Protein 8CHW (pdb70)

Secondary structure (P-SEA, 3-state):
cbbbbcccccccccccbbbbbbbbcccccbbbbbbbbcccccccccccccaaaaaaaaaaaaaaaac/cbbbbcccccccccccbbbbbbbbbccccbbbbbbbbcccccccccccccaaaaaaaaaaaaaaaacc

Solvent-accessible surface area: 8856 Å² total; per-residue (Å²): 100,154,179,90,178,57,21,147,28,68,38,32,93,26,129,93,36,102,0,50,0,58,21,16,72,82,179,175,32,40,30,0,94,2,0,5,34,78,112,139,101,154,39,18,2,27,0,29,66,148,9,0,37,116,1,0,108,23,2,42,151,10,17,142,71,61,217,110,142,180,104,167,65,21,148,30,67,38,32,90,22,135,103,34,101,0,52,1,58,21,16,75,82,207,200,33,38,41,0,93,1,1,4,40,86,110,138,84,156,27,24,1,28,0,32,81,144,9,0,35,116,1,0,85,16,2,39,136,12,15,122,117,58,160,92

GO terms:
  GO:0003697 single-stranded DNA binding (F, TAS)
  GO:0006270 DNA replication initiation (P, TAS)
  GO:0005515 protein binding (F, IPI)
  GO:0005634 nucleus (C, IDA)
  GO:0003691 double-stranded telomeric DNA binding (F, IDA)
  GO:0000122 negative regulation of transcription by RNA polymerase II (P, IDA)
  GO:0000781 chromosome, telomeric region (C, IC)
  GO:0003723 RNA binding (F, HDA)

InterPro domains:
  IPR006628 Purine-rich element binding protein family [PF04845] (58-278)
  IPR006628 Purine-rich element binding protein family [PTHR12611] (1-303)
  IPR006628 Purine-rich element binding protein family [SM00712] (60-122)
  IPR006628 Purine-rich element binding protein family [SM00712] (142-210)
  IPR006628 Purine-rich element binding protein family [SM00712] (218-279)

Nearest PDB structures (foldseek):
  8chw-assembly1_A  TM=1.015E+00  e=8.362E-13  Homo sapiens
  5fgo-assembly3_F  TM=9.560E-01  e=3.448E-08  Drosophila melanogaster
  8chu-assembly1_A  TM=9.137E-01  e=8.984E-04  Homo sapiens
  3k44-assembly4_D  TM=8.342E-01  e=1.024E-03  Drosophila melanogaster
  3k44-assembly1_A  TM=8.405E-01  e=1.024E-03  Drosophila melanogaster

B-factor: mean 34.62, std 12.26, range [19.31, 89.08]

Sequence (135 aa):
GPMAELPEGTSLTVDDNKRFFFDVGSNKYGVFMRVSEVKPTYRNSITVPYKVWAKFGHTFCKYSEEMKGPMAELPEGTSLTVDNKRFFFDVGSNKYGVFMMRVSEVKPTYRNSITVPYKVWAKFGHTFCKYSEEMKK

Radius of gyration: 15.34 Å; Cα contacts (8 Å, |Δi|>4): 231; chains: 2; bounding box: 30×54×35 Å

Structure (mmCIF, N/CA/C/O backbone):
data_8CHW
#
_entry.id   8CHW
#
_cell.length_a   56.760
_cell.length_b   75.640
_cell.length_c   31.390
_cell.angle_alpha   90.000
_cell.angle_beta   90.000
_cell.angle_gamma   90.000
#
_symmetry.space_group_name_H-M   'P 21 21 2'
#
loop_
_entity.id
_entity.type
_entity.pdbx_description
1 polymer 'Transcriptional activator protein Pur-alpha'
2 non-polymer 1,2-ETHANEDIOL
3 non-polymer 'CHLORIDE ION'
4 water water
#
loop_
_atom_site.group_PDB
_atom_site.id
_atom_site.type_symbol
_atom_sit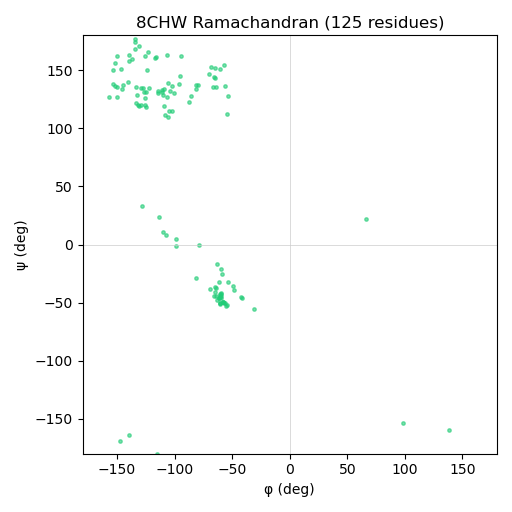e.label_atom_id
_atom_site.label_alt_id
_atom_site.label_comp_id
_atom_site.label_asym_id
_atom_site.label_entity_id
_atom_site.label_seq_id
_atom_site.pdbx_PDB_ins_code
_atom_site.Cartn_x
_atom_site.Cartn_y
_atom_site.Cartn_z
_atom_site.occupancy
_atom_site.B_iso_or_equiv
_atom_site.auth_seq_id
_atom_site.auth_comp_id
_atom_site.auth_as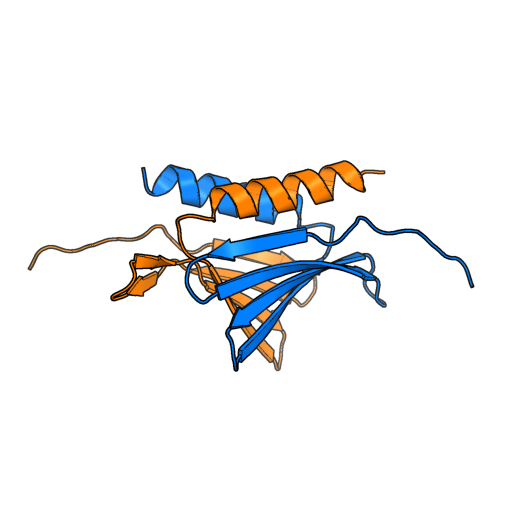ym_id
_atom_site.auth_atom_id
_atom_site.pdbx_PDB_model_num
ATOM 1 N N . GLY A 1 1 ? 16.657 28.108 17.003 1.00 28.94 213 GLY A N 1
ATOM 2 C CA . GLY A 1 1 ? 15.934 28.307 15.749 1.00 28.21 213 GLY A CA 1
ATOM 3 C C . GLY A 1 1 ? 14.631 27.514 15.748 1.00 26.24 213 GLY A C 1
ATOM 4 O O . GLY A 1 1 ? 14.361 26.798 16.700 1.00 27.56 213 GLY A O 1
ATOM 5 N N . PRO A 1 2 ? 13.775 27.663 14.711 1.00 25.44 214 PRO A N 1
ATOM 6 C CA . PRO A 1 2 ? 12.496 26.961 14.655 1.00 25.72 214 PRO A CA 1
ATOM 7 C C . PRO A 1 2 ? 12.726 25.445 14.763 1.00 27.83 214 PRO A C 1
ATOM 8 O O . PRO A 1 2 ? 13.650 24.911 14.121 1.00 24.83 214 PRO A O 1
ATOM 12 N N . MET A 1 3 ? 11.903 24.787 15.566 1.00 26.32 215 MET A N 1
ATOM 13 C CA . MET A 1 3 ? 12.060 23.333 15.855 1.00 29.01 215 MET A CA 1
ATOM 14 C C . MET A 1 3 ? 10.777 22.619 15.505 1.00 27.53 215 MET A C 1
ATOM 15 O O . MET A 1 3 ? 9.728 23.217 15.651 1.00 27.68 215 MET A O 1
ATOM 20 N N . ALA A 1 4 ? 10.886 21.354 15.106 1.00 30.62 216 ALA A N 1
ATOM 21 C CA . ALA A 1 4 ? 9.720 20.492 14.829 1.00 28.73 216 ALA A CA 1
ATOM 22 C C . ALA A 1 4 ? 10.040 19.089 15.358 1.00 31.57 216 ALA A C 1
ATOM 23 O O . ALA A 1 4 ? 11.199 18.642 15.208 1.00 30.40 216 ALA A O 1
ATOM 25 N N . GLU A 1 5 ? 9.068 18.417 15.970 1.00 31.76 217 GLU A N 1
ATOM 26 C CA . GLU A 1 5 ? 9.273 17.024 16.441 1.00 31.70 217 GLU A CA 1
ATOM 27 C C . GLU A 1 5 ? 8.976 16.087 15.263 1.00 29.04 217 GLU A C 1
ATOM 28 O O . GLU A 1 5 ? 7.961 16.258 14.584 1.00 30.24 217 GLU A O 1
ATOM 34 N N . LEU A 1 6 ? 9.897 15.186 14.957 1.00 28.37 218 LEU A N 1
ATOM 35 C CA . LEU A 1 6 ? 9.699 14.212 13.855 1.00 25.95 218 LEU A CA 1
ATOM 36 C C . LEU A 1 6 ? 9.144 12.914 14.435 1.00 25.79 218 LEU A C 1
ATOM 37 O O . LEU A 1 6 ? 9.234 12.664 15.638 1.00 25.93 218 LEU A O 1
ATOM 42 N N . PRO A 1 7 ? 8.553 12.032 13.601 1.00 24.38 219 PRO A N 1
ATOM 43 C CA . PRO A 1 7 ? 8.101 10.729 14.078 1.00 24.34 219 PRO A CA 1
ATOM 44 C C . PRO A 1 7 ? 9.223 9.899 14.719 1.00 23.89 219 PRO A C 1
ATOM 45 O O . PRO A 1 7 ? 10.434 10.093 14.440 1.00 23.27 219 PRO A O 1
ATOM 49 N N . GLU A 1 8 ? 8.815 9.002 15.605 1.00 26.37 220 GLU A N 1
ATOM 50 C CA . GLU A 1 8 ? 9.719 8.059 16.300 1.00 25.20 220 GLU A CA 1
ATOM 51 C C . GLU A 1 8 ? 10.278 7.095 15.252 1.00 26.01 220 GLU A C 1
ATOM 52 O O . GLU A 1 8 ? 9.501 6.610 14.425 1.00 24.70 220 GLU A O 1
ATOM 58 N N . GLY A 1 9 ? 11.577 6.849 15.320 1.00 21.86 221 GLY A N 1
ATOM 59 C CA . GLY A 1 9 ? 12.292 5.832 14.541 1.00 25.11 221 GLY A CA 1
ATOM 60 C C . GLY A 1 9 ? 11.844 4.440 14.927 1.00 24.39 221 GLY A C 1
ATOM 61 O O . GLY A 1 9 ? 11.451 4.213 16.080 1.00 23.98 221 GLY A O 1
ATOM 62 N N . THR A 1 10 ? 11.781 3.550 13.948 1.00 25.52 222 THR A N 1
ATOM 63 C CA . THR A 1 10 ? 11.338 2.149 14.128 1.00 24.15 222 THR A CA 1
ATOM 64 C C . THR A 1 10 ? 12.352 1.221 13.468 1.00 24.38 222 THR A C 1
ATOM 65 O O . THR A 1 10 ? 13.289 1.716 12.771 1.00 23.65 222 THR A O 1
ATOM 69 N N . SER A 1 11 ? 12.204 -0.083 13.706 1.00 23.08 223 SER A N 1
ATOM 70 C CA . SER A 1 11 ? 13.102 -1.103 13.115 1.00 22.52 223 SER A CA 1
ATOM 71 C C . SER A 1 11 ? 12.328 -2.328 12.660 1.00 23.87 223 SER A C 1
ATOM 72 O O . SER A 1 11 ? 11.177 -2.560 13.117 1.00 24.21 223 SER A O 1
ATOM 75 N N . LEU A 1 12 ? 12.940 -3.069 11.739 1.00 24.92 224 LEU A N 1
ATOM 76 C CA . LEU A 1 12 ? 12.485 -4.429 11.346 1.00 25.34 224 LEU A CA 1
ATOM 77 C C . LEU A 1 12 ? 13.702 -5.333 11.367 1.00 24.03 224 LEU A C 1
ATOM 78 O O . LEU A 1 12 ? 14.654 -5.056 10.635 1.00 24.77 224 LEU A O 1
ATOM 83 N N . THR A 1 13 ? 13.650 -6.369 12.199 1.00 24.00 225 THR A N 1
ATOM 84 C CA . THR A 1 13 ? 14.777 -7.294 12.450 1.00 25.48 225 THR A CA 1
ATOM 85 C C . THR A 1 13 ? 14.459 -8.640 11.811 1.00 25.10 225 THR A C 1
ATOM 86 O O . THR A 1 13 ? 13.289 -9.125 11.953 1.00 24.32 225 THR A O 1
ATOM 90 N N . VAL A 1 14 ? 15.451 -9.166 11.107 1.00 27.67 226 VAL A N 1
ATOM 91 C CA . VAL A 1 14 ? 15.455 -10.536 10.530 1.00 30.40 226 VAL A CA 1
ATOM 92 C C . VAL A 1 14 ? 16.717 -11.256 10.986 1.00 34.90 226 VAL A C 1
ATOM 93 O O . VAL A 1 14 ? 17.455 -10.725 11.849 1.00 35.31 226 VAL A O 1
ATOM 97 N N A ASP A 1 15 ? 16.952 -12.451 10.441 0.50 36.70 227 ASP A N 1
ATOM 98 N N B ASP A 1 15 ? 16.958 -12.441 10.412 0.50 37.34 227 ASP A N 1
ATOM 99 C CA A ASP A 1 15 ? 18.099 -13.306 10.834 0.50 36.94 227 ASP A CA 1
ATOM 100 C CA B ASP A 1 15 ? 18.109 -13.323 10.737 0.50 38.22 227 ASP A CA 1
ATOM 101 C C A ASP A 1 15 ? 19.390 -12.562 10.490 0.50 35.72 227 ASP A C 1
ATOM 102 C C B ASP A 1 15 ? 19.408 -12.553 10.468 0.50 36.37 227 ASP A C 1
ATOM 103 O O A ASP A 1 15 ? 19.579 -12.222 9.323 0.50 33.32 227 ASP A O 1
ATOM 104 O O B ASP A 1 15 ? 19.632 -12.191 9.314 0.50 34.14 227 ASP A O 1
ATOM 113 N N . ASN A 1 16 ? 20.227 -12.303 11.490 1.00 36.35 228 ASN A N 1
ATOM 114 C CA . ASN A 1 16 ? 21.553 -11.631 11.325 1.00 38.52 228 ASN A CA 1
ATOM 115 C C . ASN A 1 16 ? 21.469 -10.323 10.489 1.00 39.94 228 ASN A C 1
ATOM 116 O O . ASN A 1 16 ? 22.496 -9.945 9.899 1.00 35.23 228 ASN A O 1
ATOM 121 N N . LYS A 1 17 ? 20.333 -9.609 10.486 1.00 35.58 229 LYS A N 1
ATOM 122 C CA . LYS A 1 17 ? 20.215 -8.286 9.818 1.00 32.49 229 LYS A CA 1
ATOM 123 C C . LYS A 1 17 ? 19.130 -7.443 10.473 1.00 26.82 229 LYS A C 1
ATOM 124 O O . LYS A 1 17 ? 18.029 -7.982 10.717 1.00 26.59 229 LYS A O 1
ATOM 130 N N . ARG A 1 18 ? 19.399 -6.144 10.669 1.00 24.75 230 ARG A N 1
ATOM 131 C CA . ARG A 1 18 ? 18.385 -5.225 11.226 1.00 24.60 230 ARG A CA 1
ATOM 132 C C . ARG A 1 18 ? 18.248 -3.980 10.340 1.00 23.09 230 ARG A C 1
ATOM 133 O O . ARG A 1 18 ? 19.276 -3.415 9.984 1.00 24.66 230 ARG A O 1
ATOM 141 N N . PHE A 1 19 ? 17.015 -3.570 10.049 1.00 21.30 231 PHE A N 1
ATOM 142 C CA . PHE A 1 19 ? 16.699 -2.313 9.322 1.00 22.41 231 PHE A CA 1
ATOM 143 C C . PHE A 1 19 ? 16.179 -1.252 10.314 1.00 23.34 231 PHE A C 1
ATOM 144 O O . PHE A 1 19 ? 15.255 -1.551 11.115 1.00 24.81 231 PHE A O 1
ATOM 152 N N . PHE A 1 20 ? 16.715 -0.042 10.229 1.00 22.07 232 PHE A N 1
ATOM 153 C CA . PHE A 1 20 ? 16.266 1.134 11.008 1.00 20.20 232 PHE A CA 1
ATOM 154 C C . PHE A 1 20 ? 15.692 2.183 10.070 1.00 21.45 232 PHE A C 1
ATOM 155 O O . PHE A 1 20 ? 16.286 2.468 9.025 1.00 22.19 232 PHE A O 1
ATOM 163 N N . PHE A 1 21 ? 14.515 2.695 10.429 1.00 20.10 233 PHE A N 1
ATOM 164 C CA . PHE A 1 21 ? 13.831 3.834 9.782 1.00 20.43 233 PHE A CA 1
ATOM 165 C C . PHE A 1 21 ? 13.994 5.044 10.686 1.00 20.99 233 PHE A C 1
ATOM 166 O O . PHE A 1 21 ? 13.526 4.954 11.841 1.00 21.65 233 PHE A O 1
ATOM 174 N N . ASP A 1 22 ? 14.705 6.071 10.228 1.00 20.92 234 ASP A N 1
ATOM 175 C CA . ASP A 1 22 ? 15.018 7.282 11.036 1.00 20.72 234 ASP A CA 1
ATOM 176 C C . ASP A 1 22 ? 14.658 8.484 10.183 1.00 24.84 234 ASP A C 1
ATOM 177 O O . ASP A 1 22 ? 15.213 8.578 9.072 1.00 24.29 234 ASP A O 1
ATOM 182 N N . VAL A 1 23 ? 13.724 9.312 10.657 1.00 24.23 235 VAL A N 1
ATOM 183 C CA . VAL A 1 23 ? 13.309 10.567 9.971 1.00 22.40 235 VAL A CA 1
ATOM 184 C C . VAL A 1 23 ? 14.330 11.645 10.304 1.00 25.75 235 VAL A C 1
ATOM 185 O O . VAL A 1 23 ? 14.752 11.738 11.462 1.00 23.66 235 VAL A O 1
ATOM 189 N N . GLY A 1 24 ? 14.763 12.368 9.270 1.00 24.71 236 GLY A N 1
ATOM 190 C CA . GLY A 1 24 ? 15.686 13.499 9.356 1.00 27.96 236 GLY A CA 1
ATOM 191 C C . GLY A 1 24 ? 15.194 14.656 8.521 1.00 26.08 236 GLY A C 1
ATOM 192 O O . GLY A 1 24 ? 14.158 14.537 7.869 1.00 26.24 236 GLY A O 1
ATOM 193 N N . SER A 1 25 ? 15.924 15.752 8.586 1.00 28.22 237 SER A N 1
ATOM 194 C CA . SER A 1 25 ? 15.649 16.993 7.821 1.00 31.35 237 SER A CA 1
ATOM 195 C C . SER A 1 25 ? 16.987 17.617 7.473 1.00 29.61 237 SER A C 1
ATOM 196 O O . SER A 1 25 ? 17.838 17.674 8.348 1.00 34.12 237 SER A O 1
ATOM 199 N N . ASN A 1 26 ? 17.150 18.036 6.221 1.00 30.14 238 ASN A N 1
ATOM 200 C CA . ASN A 1 26 ? 18.376 18.717 5.761 1.00 30.25 238 ASN A CA 1
ATOM 201 C C . ASN A 1 26 ? 17.948 19.851 4.826 1.00 26.53 238 ASN A C 1
ATOM 202 O O . ASN A 1 26 ? 16.756 20.206 4.822 1.00 26.68 238 ASN A O 1
ATOM 207 N N . LYS A 1 27 ? 18.885 20.371 4.055 1.00 30.68 239 LYS A N 1
ATOM 208 C CA . LYS A 1 27 ? 18.664 21.513 3.123 1.00 32.09 239 LYS A CA 1
ATOM 209 C C . LYS A 1 27 ? 17.587 21.175 2.090 1.00 31.67 239 LYS A C 1
ATOM 210 O O . LYS A 1 27 ? 17.022 22.127 1.544 1.00 29.67 239 LYS A O 1
ATOM 216 N N . TYR A 1 28 ? 17.294 19.889 1.844 1.00 30.85 240 TYR A N 1
ATOM 217 C CA . TYR A 1 28 ? 16.243 19.425 0.893 1.00 32.61 240 TYR A CA 1
ATOM 218 C C . TYR A 1 28 ? 14.934 19.059 1.597 1.00 32.94 240 TYR A C 1
ATOM 219 O O . TYR A 1 28 ? 14.027 18.572 0.906 1.00 32.41 240 TYR A O 1
ATOM 228 N N . GLY A 1 29 ? 14.826 19.271 2.915 1.00 32.18 241 GLY A N 1
ATOM 229 C CA . GLY A 1 29 ? 13.584 18.987 3.655 1.00 30.43 241 GLY A CA 1
ATOM 230 C C . GLY A 1 29 ? 13.642 17.633 4.362 1.00 28.48 241 GLY A C 1
ATOM 231 O O . GLY A 1 29 ? 14.734 17.159 4.692 1.00 26.31 241 GLY A O 1
ATOM 232 N N . VAL A 1 30 ? 12.487 17.053 4.584 1.00 26.62 242 VAL A N 1
ATOM 233 C CA . VAL A 1 30 ? 12.317 15.844 5.439 1.00 26.93 242 VAL A CA 1
ATOM 234 C C . VAL A 1 30 ? 12.738 14.654 4.570 1.00 27.72 242 VAL A C 1
ATOM 235 O O . VAL A 1 30 ? 12.394 14.606 3.376 1.00 23.57 242 VAL A O 1
ATOM 239 N N . PHE A 1 31 ? 13.492 13.733 5.148 1.00 25.42 243 PHE A N 1
ATOM 240 C CA . PHE A 1 31 ? 13.866 12.482 4.466 1.00 23.18 243 PHE A CA 1
ATOM 241 C C . PHE A 1 31 ? 13.774 11.348 5.481 1.00 23.35 243 PHE A C 1
ATOM 242 O O . PHE A 1 31 ? 13.749 11.598 6.707 1.00 23.18 243 PHE A O 1
ATOM 250 N N . MET A 1 32 ? 13.735 10.134 4.945 1.00 23.78 244 MET A N 1
ATOM 251 C CA . MET A 1 32 ? 13.739 8.864 5.705 1.00 22.92 244 MET A CA 1
ATOM 252 C C . MET A 1 32 ? 15.097 8.223 5.458 1.00 23.24 244 MET A C 1
ATOM 253 O O . MET A 1 32 ? 15.487 8.000 4.282 1.00 22.79 244 MET A O 1
ATOM 258 N N . ARG A 1 33 ? 15.853 8.021 6.523 1.00 22.05 245 ARG A N 1
ATOM 259 C CA . ARG A 1 33 ? 17.068 7.199 6.400 1.00 20.50 245 ARG A CA 1
ATOM 260 C C . ARG A 1 33 ? 16.677 5.741 6.614 1.00 19.72 245 ARG A C 1
ATOM 261 O O . ARG A 1 33 ? 16.094 5.414 7.681 1.00 22.47 245 ARG A O 1
ATOM 269 N N . VAL A 1 34 ? 16.961 4.874 5.648 1.00 20.88 246 VAL A N 1
ATOM 270 C CA . VAL A 1 34 ? 16.797 3.408 5.817 1.00 20.21 246 VAL A CA 1
ATOM 271 C C . VAL A 1 34 ? 18.178 2.785 5.971 1.00 20.08 246 VAL A C 1
ATOM 272 O O . VAL A 1 34 ? 18.946 2.787 4.992 1.00 19.31 246 VAL A O 1
ATOM 276 N N . SER A 1 35 ? 18.483 2.316 7.170 1.00 20.30 247 SER A N 1
ATOM 277 C CA . SER A 1 35 ? 19.820 1.753 7.527 1.00 21.53 247 SER A CA 1
ATOM 278 C C . SER A 1 35 ? 19.715 0.227 7.543 1.00 21.97 247 SER A C 1
ATOM 279 O O . SER A 1 35 ? 18.745 -0.323 8.087 1.00 22.40 247 SER A O 1
ATOM 282 N N . GLU A 1 36 ? 20.689 -0.463 6.982 1.00 22.75 248 GLU A N 1
ATOM 283 C CA . GLU A 1 36 ? 20.761 -1.925 7.109 1.00 24.68 248 GLU A CA 1
ATOM 284 C C . GLU A 1 36 ? 21.957 -2.194 8.009 1.00 23.81 248 GLU A C 1
ATOM 285 O O . GLU A 1 36 ? 23.048 -1.600 7.741 1.00 24.10 248 GLU A O 1
ATOM 291 N N . VAL A 1 37 ? 21.767 -2.989 9.067 1.00 26.68 249 VAL A N 1
ATOM 292 C CA . VAL A 1 37 ? 22.851 -3.223 10.068 1.00 30.96 249 VAL A CA 1
ATOM 293 C C . VAL A 1 37 ? 23.092 -4.730 10.253 1.00 32.59 249 VAL A C 1
ATOM 294 O O . VAL A 1 37 ? 22.129 -5.484 10.466 1.00 28.04 249 VAL A O 1
ATOM 298 N N . LYS A 1 38 ? 24.360 -5.131 10.195 1.00 37.01 250 LYS A N 1
ATOM 299 C CA . LYS A 1 38 ? 24.846 -6.487 10.557 1.00 41.66 250 LYS A CA 1
ATOM 300 C C . LYS A 1 38 ? 25.909 -6.305 11.631 1.00 50.10 250 LYS A C 1
ATOM 301 O O . LYS A 1 38 ? 26.365 -5.177 11.861 1.00 50.20 250 LYS A O 1
ATOM 307 N N . PRO A 1 39 ? 26.307 -7.384 12.348 1.00 54.19 251 PRO A N 1
ATOM 308 C CA . PRO A 1 39 ? 27.179 -7.244 13.518 1.00 55.23 251 PRO A CA 1
ATOM 309 C C . PRO A 1 39 ? 28.414 -6.370 13.229 1.00 52.81 251 PRO A C 1
ATOM 310 O O . PRO A 1 39 ? 28.801 -5.608 14.105 1.00 54.65 251 PRO A O 1
ATOM 314 N N . THR A 1 40 ? 28.971 -6.442 12.013 1.00 44.10 252 THR A N 1
ATOM 315 C CA . THR A 1 40 ? 30.143 -5.616 11.609 1.00 48.51 252 THR A CA 1
ATOM 316 C C . THR A 1 40 ? 29.900 -4.864 10.290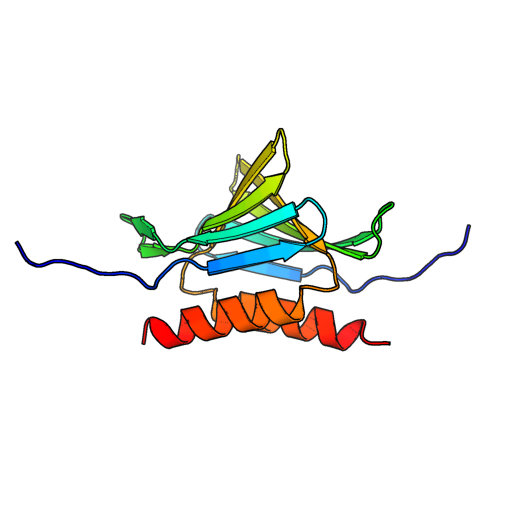 1.00 48.61 252 THR A C 1
ATOM 317 O O . THR A 1 40 ? 30.888 -4.679 9.550 1.00 41.59 252 THR A O 1
ATOM 321 N N . TYR A 1 41 ? 28.660 -4.441 9.992 1.00 42.01 253 TYR A N 1
ATOM 322 C CA . TYR A 1 41 ? 28.308 -3.757 8.720 1.00 34.83 253 TYR A CA 1
ATOM 323 C C . TYR A 1 41 ? 27.145 -2.788 8.968 1.00 31.74 253 TYR A C 1
ATOM 324 O O . TYR A 1 41 ? 26.232 -3.175 9.696 1.00 30.54 253 TYR A O 1
ATOM 333 N N . ARG A 1 42 ? 27.214 -1.565 8.427 1.00 30.82 254 ARG A N 1
ATOM 334 C CA . ARG A 1 42 ? 26.116 -0.569 8.508 1.00 29.74 254 ARG A CA 1
ATOM 335 C C . ARG A 1 42 ? 26.164 0.323 7.263 1.00 31.97 254 ARG A C 1
ATOM 336 O O . ARG A 1 42 ? 27.191 0.961 7.001 1.00 32.52 254 ARG A O 1
ATOM 344 N N . ASN A 1 43 ? 25.043 0.432 6.567 1.00 29.14 255 ASN A N 1
ATOM 345 C CA . ASN A 1 43 ? 24.924 1.319 5.387 1.00 28.67 255 ASN A CA 1
ATOM 346 C C . ASN A 1 43 ? 23.474 1.795 5.296 1.00 25.77 255 ASN A C 1
ATOM 347 O O . ASN A 1 43 ? 22.605 1.187 5.945 1.00 24.29 255 ASN A O 1
ATOM 352 N N . SER A 1 44 ? 23.235 2.861 4.544 1.00 22.69 256 SER A N 1
ATOM 353 C CA . SER A 1 44 ? 21.887 3.478 4.497 1.00 23.37 256 SER A CA 1
ATOM 354 C C . SER A 1 44 ? 21.687 4.154 3.159 1.00 23.09 256 SER A C 1
ATOM 355 O O . SER A 1 44 ? 22.679 4.535 2.502 1.00 23.64 256 SER A O 1
ATOM 358 N N . ILE A 1 45 ? 20.418 4.294 2.804 1.00 23.07 257 ILE A N 1
ATOM 359 C CA . ILE A 1 45 ? 19.955 5.225 1.746 1.00 22.54 257 ILE A CA 1
ATOM 360 C C . ILE A 1 45 ? 19.059 6.267 2.407 1.00 21.04 257 ILE A C 1
ATOM 361 O O . ILE A 1 45 ? 18.634 6.048 3.559 1.00 21.31 257 ILE A O 1
ATOM 366 N N . THR A 1 46 ? 18.854 7.394 1.741 1.00 21.48 258 THR A N 1
ATOM 367 C CA . THR A 1 46 ? 17.998 8.494 2.223 1.00 21.73 258 THR A CA 1
ATOM 368 C C . THR A 1 46 ? 16.956 8.800 1.148 1.00 24.58 258 THR A C 1
ATOM 369 O O . THR A 1 46 ? 17.299 8.861 -0.055 1.00 23.55 258 THR A O 1
ATOM 373 N N . VAL A 1 47 ? 15.714 8.887 1.592 1.00 23.21 259 VAL A N 1
ATOM 374 C CA . VAL A 1 47 ? 14.536 8.975 0.709 1.00 24.90 259 VAL A CA 1
ATOM 375 C C . VAL A 1 47 ? 13.735 10.222 1.075 1.00 26.21 259 VAL A C 1
ATOM 376 O O . VAL A 1 47 ? 13.260 10.355 2.206 1.00 24.67 259 VAL A O 1
ATOM 380 N N . PRO A 1 48 ? 13.578 11.177 0.136 1.00 25.36 260 PRO A N 1
ATOM 381 C CA . PRO A 1 48 ? 12.814 12.388 0.404 1.00 25.55 260 PRO A CA 1
ATOM 382 C C . PRO A 1 48 ? 11.338 12.067 0.645 1.00 24.31 260 PRO A C 1
ATOM 383 O O . PRO A 1 48 ? 10.806 11.194 -0.009 1.00 24.62 260 PRO A O 1
ATOM 387 N N . TYR A 1 49 ? 10.729 12.808 1.566 1.00 24.68 261 TYR A N 1
ATOM 388 C CA . TYR A 1 49 ? 9.306 12.683 1.957 1.00 26.54 261 TYR A CA 1
ATOM 389 C C . TYR A 1 49 ? 8.401 12.482 0.732 1.00 27.78 261 TYR A C 1
ATOM 390 O O . TYR A 1 49 ? 7.500 11.629 0.733 1.00 31.94 261 TYR A O 1
ATOM 399 N N . LYS A 1 50 ? 8.603 13.278 -0.313 1.00 32.25 262 LYS A N 1
ATOM 400 C CA . LYS A 1 50 ? 7.654 13.333 -1.456 1.00 34.67 262 LYS A CA 1
ATOM 401 C C . LYS A 1 50 ? 7.567 11.986 -2.182 1.00 31.93 262 LYS A C 1
ATOM 402 O O . LYS A 1 50 ? 6.530 11.766 -2.839 1.00 29.93 262 LYS A O 1
ATOM 408 N N . VAL A 1 51 ? 8.514 11.057 -2.002 1.00 30.36 263 VAL A N 1
ATOM 409 C CA . VAL A 1 51 ? 8.360 9.695 -2.593 1.00 27.11 263 VAL A CA 1
ATOM 410 C C . VAL A 1 51 ? 8.111 8.609 -1.541 1.00 27.48 263 VAL A C 1
ATOM 411 O O . VAL A 1 51 ? 8.064 7.449 -1.959 1.00 26.62 263 VAL A O 1
ATOM 415 N N . TRP A 1 52 ? 7.829 8.911 -0.271 1.00 24.98 264 TRP A N 1
ATOM 416 C CA . TRP A 1 52 ? 7.564 7.826 0.716 1.00 26.99 264 TRP A CA 1
ATOM 417 C C . TRP A 1 52 ? 6.384 6.952 0.269 1.00 27.02 264 TRP A C 1
ATOM 418 O O . TRP A 1 52 ? 6.499 5.714 0.334 1.00 26.34 264 TRP A O 1
ATOM 429 N N . ALA A 1 53 ? 5.259 7.555 -0.097 1.00 27.69 265 ALA A N 1
ATOM 430 C CA . ALA A 1 53 ? 4.037 6.795 -0.474 1.00 27.57 265 ALA A CA 1
ATOM 431 C C . ALA A 1 53 ? 4.347 5.881 -1.670 1.00 27.34 265 ALA A C 1
ATOM 432 O O . ALA A 1 53 ? 4.006 4.705 -1.601 1.00 31.85 265 ALA A O 1
ATOM 434 N N . LYS A 1 54 ? 5.019 6.389 -2.698 1.00 30.25 266 LYS A N 1
ATOM 435 C CA . LYS A 1 54 ? 5.416 5.597 -3.896 1.00 30.95 266 LYS A CA 1
ATOM 436 C C . LYS A 1 54 ? 6.403 4.481 -3.512 1.00 29.86 266 LYS A C 1
ATOM 437 O O . LYS A 1 54 ? 6.289 3.390 -4.083 1.00 29.32 266 LYS A O 1
ATOM 443 N N . PHE A 1 55 ? 7.339 4.708 -2.580 1.00 28.07 267 PHE A N 1
ATOM 444 C CA . PHE A 1 55 ? 8.195 3.620 -2.034 1.00 26.90 267 PHE A CA 1
ATOM 445 C C . PHE A 1 55 ? 7.323 2.525 -1.414 1.00 27.88 267 PHE A C 1
ATOM 446 O O . PHE A 1 55 ? 7.498 1.313 -1.705 1.00 28.00 267 PHE A O 1
ATOM 454 N N . GLY A 1 56 ? 6.386 2.937 -0.562 1.00 27.35 268 GLY A N 1
ATOM 455 C CA . GLY A 1 56 ? 5.453 2.015 0.108 1.00 31.94 268 GLY A CA 1
ATOM 456 C C . GLY A 1 56 ? 4.728 1.154 -0.914 1.00 30.95 268 GLY A C 1
ATOM 457 O O . GLY A 1 56 ? 4.732 -0.061 -0.794 1.00 33.07 268 GLY A O 1
ATOM 458 N N . HIS A 1 57 ? 4.129 1.793 -1.904 1.00 32.29 269 HIS A N 1
ATOM 459 C CA . HIS A 1 57 ? 3.345 1.135 -2.981 1.00 35.55 269 HIS A CA 1
ATOM 460 C C . HIS A 1 57 ? 4.258 0.162 -3.722 1.00 31.88 269 HIS A C 1
ATOM 461 O O . HIS A 1 57 ? 3.838 -0.961 -3.997 1.00 32.74 269 HIS A O 1
ATOM 468 N N . THR A 1 58 ? 5.492 0.576 -3.989 1.00 30.19 270 THR A N 1
ATOM 469 C CA . THR A 1 58 ? 6.468 -0.238 -4.768 1.00 27.82 270 THR A CA 1
ATOM 470 C C . THR A 1 58 ? 6.701 -1.545 -4.001 1.00 26.16 270 THR A C 1
ATOM 471 O O . THR A 1 58 ? 6.542 -2.600 -4.611 1.00 25.09 270 THR A O 1
ATOM 475 N N . PHE A 1 59 ? 7.007 -1.474 -2.697 1.00 24.64 271 PHE A N 1
ATOM 476 C CA . PHE A 1 59 ? 7.272 -2.660 -1.851 1.00 26.37 271 PHE A CA 1
ATOM 477 C C . PHE A 1 59 ? 6.046 -3.582 -1.801 1.00 27.98 271 PHE A C 1
ATOM 478 O O . PHE A 1 59 ? 6.186 -4.798 -1.979 1.00 27.10 271 PHE A O 1
ATOM 486 N N . CYS A 1 60 ? 4.863 -3.020 -1.607 1.00 29.95 272 CYS A N 1
ATOM 487 C CA . CYS A 1 60 ? 3.616 -3.811 -1.496 1.00 31.61 272 CYS A CA 1
ATOM 488 C C . CYS A 1 60 ? 3.343 -4.536 -2.826 1.00 30.21 272 CYS A C 1
ATOM 489 O O . CYS A 1 60 ? 3.007 -5.725 -2.780 1.00 27.41 272 CYS A O 1
ATOM 492 N N . LYS A 1 61 ? 3.507 -3.849 -3.957 1.00 33.91 273 LYS A N 1
ATOM 493 C CA . LYS A 1 61 ? 3.211 -4.383 -5.314 1.00 35.64 273 LYS A CA 1
ATOM 494 C C . LYS A 1 61 ? 4.182 -5.524 -5.611 1.00 34.06 273 LYS A C 1
ATOM 495 O O . LYS A 1 61 ? 3.732 -6.605 -6.054 1.00 32.46 273 LYS A O 1
ATOM 501 N N . TYR A 1 62 ? 5.465 -5.338 -5.304 1.00 30.06 274 TYR A N 1
ATOM 502 C CA . TYR A 1 62 ? 6.478 -6.397 -5.493 1.00 28.01 274 TYR A CA 1
ATOM 503 C C . TYR A 1 62 ? 6.173 -7.574 -4.564 1.00 27.59 274 TYR A C 1
ATOM 504 O O . TYR A 1 62 ? 6.354 -8.722 -4.975 1.00 27.10 274 TYR A O 1
ATOM 513 N N . SER A 1 63 ? 5.765 -7.320 -3.320 1.00 28.21 275 SER A N 1
ATOM 514 C CA . SER A 1 63 ? 5.468 -8.414 -2.354 1.00 29.91 275 SER A CA 1
ATOM 515 C C . SER A 1 63 ? 4.339 -9.324 -2.897 1.00 32.26 275 SER A C 1
ATOM 516 O O . SER A 1 63 ? 4.437 -10.577 -2.7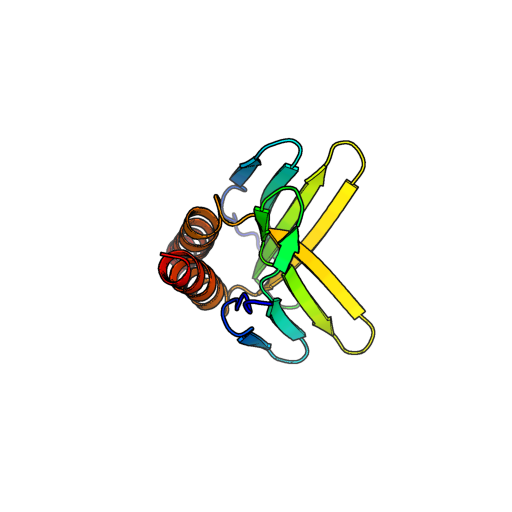84 1.00 32.08 275 SER A O 1
ATOM 519 N N . GLU A 1 64 ? 3.292 -8.722 -3.439 1.00 32.49 276 GLU A N 1
ATOM 520 C CA . GLU A 1 64 ? 2.106 -9.438 -3.986 1.00 38.00 276 GLU A CA 1
ATOM 521 C C . GLU A 1 64 ? 2.489 -10.190 -5.264 1.00 37.84 276 GLU A C 1
ATOM 522 O O . GLU A 1 64 ? 1.993 -11.310 -5.467 1.00 35.67 276 GLU A O 1
ATOM 528 N N . GLU A 1 65 ? 3.346 -9.597 -6.095 1.00 35.11 277 GLU A N 1
ATOM 529 C CA . GLU A 1 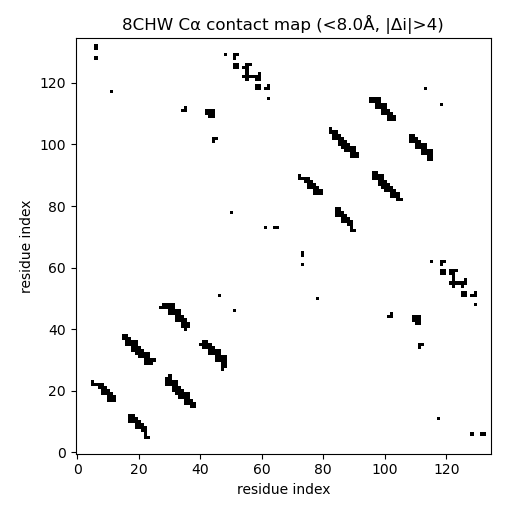65 ? 3.743 -10.179 -7.396 1.00 36.63 277 GLU A CA 1
ATOM 530 C C . GLU A 1 65 ? 4.432 -11.536 -7.184 1.00 37.47 277 GLU A C 1
ATOM 531 O O . GLU A 1 65 ? 4.250 -12.408 -8.059 1.00 39.82 277 GLU A O 1
ATOM 537 N N . MET A 1 66 ? 5.168 -11.741 -6.076 1.00 36.09 278 MET A N 1
ATOM 538 C CA . MET A 1 66 ? 5.905 -13.010 -5.833 1.00 41.37 278 MET A CA 1
ATOM 539 C C . MET A 1 66 ? 4.931 -14.095 -5.331 1.00 43.36 278 MET A C 1
ATOM 540 O O . MET A 1 66 ? 5.412 -15.202 -5.064 1.00 44.14 278 MET A O 1
ATOM 545 N N . LYS A 1 67 ? 3.637 -13.794 -5.177 1.00 47.79 279 LYS A N 1
ATOM 546 C CA . LYS A 1 67 ? 2.569 -14.809 -4.926 1.00 58.18 279 LYS A CA 1
ATOM 547 C C . LYS A 1 67 ? 3.085 -15.880 -3.951 1.00 58.39 279 LYS A C 1
ATOM 548 O O . LYS A 1 67 ? 2.581 -17.014 -3.826 1.00 67.37 279 LYS A O 1
ATOM 554 N N . GLY B 1 1 ? 18.357 -25.916 -19.817 1.00 33.61 213 GLY B N 1
ATOM 555 C CA . GLY B 1 1 ? 17.684 -26.021 -18.531 1.00 32.05 213 GLY B CA 1
ATOM 556 C C . GLY B 1 1 ? 16.490 -25.072 -18.465 1.00 33.32 213 GLY B C 1
ATOM 557 O O . GLY B 1 1 ? 16.328 -24.213 -19.342 1.00 32.74 213 GLY B O 1
ATOM 558 N N . PRO B 1 2 ? 15.619 -25.238 -17.444 1.00 29.24 214 PRO B N 1
ATOM 559 C CA . PRO B 1 2 ? 14.477 -24.359 -17.252 1.00 31.37 214 PRO B CA 1
ATOM 560 C C . PRO B 1 2 ? 14.973 -22.969 -16.842 1.00 30.74 214 PRO B C 1
ATOM 561 O O . PRO B 1 2 ? 16.056 -22.863 -16.282 1.00 32.61 214 PRO B O 1
ATOM 565 N N . MET B 1 3 ? 14.185 -21.946 -17.166 1.00 30.35 215 MET B N 1
ATOM 566 C CA . MET B 1 3 ? 14.505 -20.523 -16.873 1.00 29.47 215 MET B CA 1
ATOM 567 C C . MET B 1 3 ? 13.723 -20.062 -15.631 1.00 29.67 215 MET B C 1
ATOM 568 O O . MET B 1 3 ? 12.535 -20.332 -15.552 1.00 31.74 215 MET B O 1
ATOM 573 N N . ALA B 1 4 ? 14.370 -19.433 -14.648 1.00 30.36 216 ALA B N 1
ATOM 574 C CA . ALA B 1 4 ? 13.666 -18.714 -13.566 1.00 28.67 216 ALA B CA 1
ATOM 575 C C . ALA B 1 4 ? 13.606 -17.249 -13.980 1.00 28.68 216 ALA B C 1
ATOM 576 O O . ALA B 1 4 ? 14.564 -16.796 -14.610 1.00 26.76 216 ALA B O 1
ATOM 578 N N . GLU B 1 5 ? 12.526 -16.572 -13.630 1.00 29.76 217 GLU B N 1
ATOM 579 C CA . GLU B 1 5 ? 12.322 -15.146 -13.944 1.00 29.09 217 GLU B CA 1
ATOM 580 C C . GLU B 1 5 ? 11.826 -14.420 -12.697 1.00 29.10 217 GLU B C 1
ATOM 581 O O . GLU B 1 5 ? 10.929 -14.959 -12.004 1.00 30.21 217 GLU B O 1
ATOM 587 N N . LEU B 1 6 ? 12.404 -13.248 -12.444 1.00 25.11 218 LEU B N 1
ATOM 588 C CA . LEU B 1 6 ? 12.024 -12.357 -11.324 1.00 24.09 218 LEU B CA 1
ATOM 589 C C . LEU B 1 6 ? 11.254 -11.158 -11.880 1.00 24.68 218 LEU B C 1
ATOM 590 O O . LEU B 1 6 ? 11.302 -10.857 -13.072 1.00 24.60 218 LEU B O 1
ATOM 595 N N . PRO B 1 7 ? 10.515 -10.395 -11.040 1.00 27.40 219 PRO B N 1
ATOM 596 C CA . PRO B 1 7 ? 9.822 -9.196 -11.509 1.00 24.90 219 PRO B CA 1
ATOM 597 C C . PRO B 1 7 ? 10.789 -8.144 -12.069 1.00 24.38 219 PRO B C 1
ATOM 598 O O . PRO B 1 7 ? 11.994 -8.112 -11.716 1.00 23.85 219 PRO B O 1
ATOM 602 N N . GLU B 1 8 ? 10.272 -7.372 -13.002 1.00 23.91 220 GLU B N 1
ATOM 603 C CA . GLU B 1 8 ? 11.030 -6.293 -13.679 1.00 24.10 220 GLU B CA 1
ATOM 604 C C . GLU B 1 8 ? 11.419 -5.225 -12.656 1.00 22.88 220 GLU B C 1
ATOM 605 O O . GLU B 1 8 ? 10.557 -4.810 -11.857 1.00 24.90 220 GLU B O 1
ATOM 611 N N . GLY B 1 9 ? 12.657 -4.760 -12.711 1.00 22.12 221 GLY B N 1
ATOM 612 C CA . GLY B 1 9 ? 13.088 -3.609 -11.908 1.00 22.71 221 GLY B CA 1
ATOM 613 C C . GLY B 1 9 ? 12.367 -2.344 -12.319 1.00 23.12 221 GLY B C 1
ATOM 614 O O . GLY B 1 9 ? 11.985 -2.192 -13.492 1.00 22.27 221 GLY B O 1
ATOM 615 N N . THR B 1 10 ? 12.221 -1.424 -11.367 1.00 23.73 222 THR B N 1
ATOM 616 C CA . THR B 1 10 ? 11.571 -0.117 -11.538 1.00 22.62 222 THR B CA 1
ATOM 617 C C . THR B 1 10 ? 12.433 0.955 -10.888 1.00 24.42 222 THR B C 1
ATOM 618 O O . THR B 1 10 ? 13.447 0.608 -10.233 1.00 23.84 222 THR B O 1
ATOM 622 N N . SER B 1 11 ? 12.110 2.214 -11.160 1.00 23.71 223 SER B N 1
ATOM 623 C CA . SER B 1 11 ? 12.837 3.359 -10.572 1.00 26.21 223 SER B CA 1
ATOM 624 C C . SER B 1 11 ? 11.847 4.417 -10.130 1.00 26.71 223 SER B C 1
ATOM 625 O O . SER B 1 11 ? 10.669 4.389 -10.572 1.00 27.12 223 SER B O 1
ATOM 628 N N . LEU B 1 12 ? 12.335 5.268 -9.237 1.00 27.77 224 LEU B N 1
ATOM 629 C CA . LEU B 1 12 ? 11.665 6.513 -8.829 1.00 27.11 224 LEU B CA 1
ATOM 630 C C . LEU B 1 12 ? 12.725 7.606 -8.846 1.00 28.82 224 LEU B C 1
ATOM 631 O O . LEU B 1 12 ? 13.776 7.442 -8.184 1.00 24.92 224 LEU B O 1
ATOM 636 N N . THR B 1 13 ? 12.480 8.644 -9.630 1.00 27.37 225 THR B N 1
ATOM 637 C CA . THR B 1 13 ? 13.468 9.692 -9.922 1.00 28.57 225 THR B CA 1
ATOM 638 C C . THR B 1 13 ? 12.967 11.002 -9.312 1.00 28.76 225 THR B C 1
ATOM 639 O O . THR B 1 13 ? 11.792 11.328 -9.459 1.00 28.39 225 THR B O 1
ATOM 643 N N . VAL B 1 14 ? 13.819 11.688 -8.576 1.00 32.79 226 VAL B N 1
ATOM 644 C CA . VAL B 1 14 ? 13.505 13.063 -8.085 1.00 39.34 226 VAL B CA 1
ATOM 645 C C . VAL B 1 14 ? 14.496 14.016 -8.758 1.00 45.35 226 VAL B C 1
ATOM 646 O O . VAL B 1 14 ? 15.283 13.540 -9.599 1.00 48.45 226 VAL B O 1
ATOM 650 N N . ASP B 1 15 ? 14.428 15.313 -8.483 1.00 45.71 227 ASP B N 1
ATOM 651 C CA . ASP B 1 15 ? 15.454 16.262 -8.982 1.00 48.97 227 ASP B CA 1
ATOM 652 C C . ASP B 1 15 ? 16.807 15.718 -8.511 1.00 47.24 227 ASP B C 1
ATOM 653 O O . ASP B 1 15 ? 17.001 15.632 -7.287 1.00 54.39 227 ASP B O 1
ATOM 658 N N . ASN B 1 16 ? 17.648 15.264 -9.441 1.00 46.31 228 ASN B N 1
ATOM 659 C CA . ASN B 1 16 ? 19.087 14.937 -9.232 1.00 50.21 228 ASN B CA 1
ATOM 660 C C . ASN B 1 16 ? 19.289 13.726 -8.299 1.00 49.70 228 ASN B C 1
ATOM 661 O O . ASN B 1 16 ? 20.397 13.591 -7.708 1.00 48.81 228 ASN B O 1
ATOM 666 N N . LYS B 1 17 ? 18.296 12.853 -8.148 1.00 37.10 229 LYS B N 1
ATOM 667 C CA . LYS B 1 17 ? 18.538 11.585 -7.423 1.00 31.86 229 LYS B CA 1
ATOM 668 C C . LYS B 1 17 ? 17.593 10.515 -7.955 1.00 24.28 229 LYS B C 1
ATOM 669 O O . LYS B 1 17 ? 16.400 10.786 -8.088 1.00 27.86 229 LYS B O 1
ATOM 675 N N . ARG B 1 18 ? 18.106 9.319 -8.164 1.00 26.70 230 ARG B N 1
ATOM 676 C CA . ARG B 1 18 ? 17.311 8.213 -8.720 1.00 27.12 230 ARG B CA 1
ATOM 677 C C . ARG B 1 18 ? 17.424 6.976 -7.833 1.00 24.97 230 ARG B C 1
ATOM 678 O O . ARG B 1 18 ? 18.564 6.589 -7.438 1.00 25.72 230 ARG B O 1
ATOM 686 N N . PHE B 1 19 ? 16.265 6.365 -7.589 1.00 23.42 231 PHE B N 1
ATOM 687 C CA . PHE B 1 19 ? 16.149 5.113 -6.818 1.00 23.09 231 PHE B CA 1
ATOM 688 C C . PHE B 1 19 ? 15.839 3.979 -7.782 1.00 24.22 231 PHE B C 1
ATOM 689 O O . PHE B 1 19 ? 14.941 4.141 -8.571 1.00 26.06 231 PHE B O 1
ATOM 697 N N . PHE B 1 20 ? 16.627 2.919 -7.737 1.00 25.00 232 PHE B N 1
ATOM 698 C CA . PHE B 1 20 ? 16.360 1.687 -8.515 1.00 24.11 232 PHE B CA 1
ATOM 699 C C . PHE B 1 20 ? 15.985 0.562 -7.555 1.00 26.72 232 PHE B C 1
ATOM 700 O O . PHE B 1 20 ? 16.729 0.326 -6.585 1.00 23.74 232 PHE B O 1
ATOM 708 N N . PHE B 1 21 ? 14.882 -0.120 -7.876 1.00 22.52 233 PHE B N 1
ATOM 709 C CA . PHE B 1 21 ? 14.410 -1.372 -7.247 1.00 22.00 233 PHE B CA 1
ATOM 710 C C . PHE B 1 21 ? 14.754 -2.540 -8.178 1.00 23.38 233 PHE B C 1
ATOM 711 O O . PHE B 1 21 ? 14.208 -2.585 -9.294 1.00 26.25 233 PHE B O 1
ATOM 719 N N . ASP B 1 22 ? 15.634 -3.429 -7.734 1.00 22.85 234 ASP B N 1
ATOM 720 C CA . ASP B 1 22 ? 16.105 -4.622 -8.479 1.00 22.65 234 ASP B CA 1
ATOM 721 C C . ASP B 1 22 ? 15.974 -5.877 -7.613 1.00 25.02 234 ASP B C 1
ATOM 722 O O . ASP B 1 22 ? 16.641 -5.949 -6.563 1.00 25.13 234 ASP B O 1
ATOM 727 N N . VAL B 1 23 ? 15.189 -6.867 -8.057 1.00 26.33 235 VAL B N 1
ATOM 728 C CA . VAL B 1 23 ? 15.043 -8.175 -7.351 1.00 25.70 235 VAL B CA 1
ATOM 729 C C . VAL B 1 23 ? 16.203 -9.096 -7.702 1.00 26.52 235 VAL B C 1
ATOM 730 O O . VAL B 1 23 ? 16.560 -9.189 -8.874 1.00 30.10 235 VAL B O 1
ATOM 734 N N . GLY B 1 24 ? 16.741 -9.779 -6.699 1.00 27.64 236 GLY B N 1
ATOM 735 C CA . GLY B 1 24 ? 17.810 -10.785 -6.811 1.00 29.30 236 GLY B CA 1
ATOM 736 C C . GLY B 1 24 ? 17.461 -12.001 -5.982 1.00 29.99 236 GLY B C 1
ATOM 737 O O . GLY B 1 24 ? 16.397 -11.964 -5.275 1.00 27.60 236 GLY B O 1
ATOM 738 N N . SER B 1 25 ? 18.284 -13.046 -6.083 1.00 31.60 237 SER B N 1
ATOM 739 C CA . SER B 1 25 ? 18.118 -14.372 -5.437 1.00 35.13 237 SER B CA 1
ATOM 740 C C . SER B 1 25 ? 19.490 -14.933 -5.045 1.00 38.38 237 SER B C 1
ATOM 741 O O . SER B 1 25 ? 20.395 -14.795 -5.884 1.00 42.49 237 SER B O 1
ATOM 744 N N . ASN B 1 26 ? 19.636 -15.519 -3.843 1.00 40.64 238 ASN B N 1
ATOM 745 C CA . ASN B 1 26 ? 20.872 -16.230 -3.399 1.00 48.12 238 ASN B CA 1
ATOM 746 C C . ASN B 1 26 ? 20.557 -17.420 -2.452 1.00 49.23 238 ASN B C 1
ATOM 747 O O . ASN B 1 26 ? 19.377 -17.804 -2.290 1.00 40.28 238 ASN B O 1
ATOM 752 N N . LYS B 1 27 ? 21.592 -17.989 -1.822 1.00 52.37 239 LYS B N 1
ATOM 753 C CA . LYS B 1 27 ? 21.500 -19.193 -0.938 1.00 55.95 239 LYS B CA 1
ATOM 754 C C . LYS B 1 27 ? 20.443 -19.000 0.161 1.00 49.58 239 LYS B C 1
ATOM 755 O O . LYS B 1 27 ? 19.847 -19.991 0.592 1.00 50.79 239 LYS B O 1
ATOM 761 N N . TYR B 1 28 ? 20.261 -17.771 0.627 1.00 46.67 240 TYR B N 1
ATOM 762 C CA . TYR B 1 28 ? 19.285 -17.391 1.683 1.00 52.32 240 TYR B CA 1
ATOM 763 C C . TYR B 1 28 ? 17.865 -17.227 1.117 1.00 46.20 240 TYR B C 1
ATOM 764 O O . TYR B 1 28 ? 16.958 -17.412 1.932 1.00 51.08 240 TYR B O 1
ATOM 773 N N . GLY B 1 29 ? 17.673 -16.857 -0.165 1.00 39.10 241 GLY B N 1
ATOM 774 C CA . GLY B 1 29 ? 16.349 -16.476 -0.699 1.00 30.27 241 GLY B CA 1
ATOM 775 C C . GLY B 1 29 ? 16.361 -15.266 -1.619 1.00 30.98 241 GLY B C 1
ATOM 776 O O . GLY B 1 29 ? 17.393 -15.005 -2.295 1.00 29.52 241 GLY B O 1
ATOM 777 N N . VAL B 1 30 ? 15.184 -14.651 -1.766 1.00 25.91 242 VAL B N 1
ATOM 778 C CA . VAL B 1 30 ? 14.881 -13.551 -2.709 1.00 27.37 242 VAL B CA 1
ATOM 779 C C . VAL B 1 30 ? 15.022 -12.231 -1.947 1.00 27.90 242 VAL B C 1
ATOM 780 O O . VAL B 1 30 ? 14.670 -12.175 -0.771 1.00 25.62 242 VAL B O 1
ATOM 784 N N . PHE B 1 31 ? 15.614 -11.228 -2.574 1.00 27.16 243 PHE B N 1
ATOM 785 C CA . PHE B 1 31 ? 15.856 -9.920 -1.928 1.00 26.06 243 PHE B CA 1
ATOM 786 C C . PHE B 1 31 ? 15.632 -8.816 -2.945 1.00 24.39 243 PHE B C 1
ATOM 787 O O . PHE B 1 31 ? 15.604 -9.034 -4.167 1.00 24.51 243 PHE B O 1
ATOM 795 N N A MET B 1 32 ? 15.436 -7.611 -2.409 0.50 24.22 244 MET B N 1
ATOM 796 N N B MET B 1 32 ? 15.476 -7.603 -2.437 0.50 25.70 244 MET B N 1
ATOM 797 C CA A MET B 1 32 ? 15.320 -6.335 -3.156 0.50 23.25 244 MET B CA 1
ATOM 798 C CA B MET B 1 32 ? 15.357 -6.412 -3.300 0.50 25.54 244 MET B CA 1
ATOM 799 C C A MET B 1 32 ? 16.598 -5.533 -2.892 0.50 25.08 244 MET B C 1
ATOM 800 C C B MET B 1 32 ? 16.481 -5.439 -2.962 0.50 26.47 244 MET B C 1
ATOM 801 O O A MET B 1 32 ? 16.943 -5.336 -1.704 0.50 21.35 244 MET B O 1
ATOM 802 O O B MET B 1 32 ? 16.554 -4.959 -1.817 0.50 22.60 244 MET B O 1
ATOM 811 N N . ARG B 1 33 ? 17.333 -5.181 -3.955 1.00 25.80 245 ARG B N 1
ATOM 812 C CA . ARG B 1 33 ? 18.337 -4.114 -3.870 1.00 26.55 245 ARG B CA 1
ATOM 813 C C . ARG B 1 33 ? 17.620 -2.791 -4.146 1.00 25.54 245 ARG B C 1
ATOM 814 O O . ARG B 1 33 ? 16.951 -2.640 -5.174 1.00 23.41 245 ARG B O 1
ATOM 822 N N . VAL B 1 34 ? 17.724 -1.866 -3.201 1.00 23.81 246 VAL B N 1
ATOM 823 C CA . VAL B 1 34 ? 17.290 -0.465 -3.397 1.00 22.88 246 VAL B CA 1
ATOM 824 C C . VAL B 1 34 ? 18.547 0.382 -3.487 1.00 23.44 246 VAL B C 1
ATOM 825 O O . VAL B 1 34 ? 19.299 0.489 -2.478 1.00 23.49 246 VAL B O 1
ATOM 829 N N . SER B 1 35 ? 18.786 0.907 -4.674 1.00 23.26 247 SER B N 1
ATOM 830 C CA . SER B 1 35 ? 20.006 1.672 -4.983 1.00 24.44 247 SER B CA 1
ATOM 831 C C . SER B 1 35 ? 19.611 3.143 -5.058 1.00 25.13 247 SER B C 1
ATOM 832 O O . SER B 1 35 ? 18.558 3.456 -5.629 1.00 27.34 247 SER B O 1
ATOM 835 N N . GLU B 1 36 ? 20.430 4.017 -4.521 1.00 25.86 248 GLU B N 1
ATOM 836 C CA . GLU B 1 36 ? 20.290 5.469 -4.784 1.00 25.70 248 GLU B CA 1
ATOM 837 C C . GLU B 1 36 ? 21.504 5.873 -5.631 1.00 27.12 248 GLU B C 1
ATOM 838 O O . GLU B 1 36 ? 22.635 5.426 -5.320 1.00 26.41 248 GLU B O 1
ATOM 844 N N . VAL B 1 37 ? 21.238 6.618 -6.699 1.00 31.36 249 VAL B N 1
ATOM 845 C CA . VAL B 1 37 ? 22.245 7.071 -7.698 1.00 35.47 249 VAL B CA 1
ATOM 846 C C . VAL B 1 37 ? 22.154 8.596 -7.832 1.00 37.25 249 VAL B C 1
ATOM 847 O O . VAL B 1 37 ? 21.049 9.144 -8.036 1.00 34.79 249 VAL B O 1
ATOM 851 N N . LYS B 1 38 ? 23.301 9.251 -7.657 1.00 47.15 250 LYS B N 1
ATOM 852 C CA . LYS B 1 38 ? 23.546 10.695 -7.921 1.00 50.95 250 LYS B CA 1
ATOM 853 C C . LYS B 1 38 ? 24.752 10.785 -8.855 1.00 56.16 250 LYS B C 1
ATOM 854 O O . LYS B 1 38 ? 25.491 9.807 -8.988 1.00 50.77 250 LYS B O 1
ATOM 8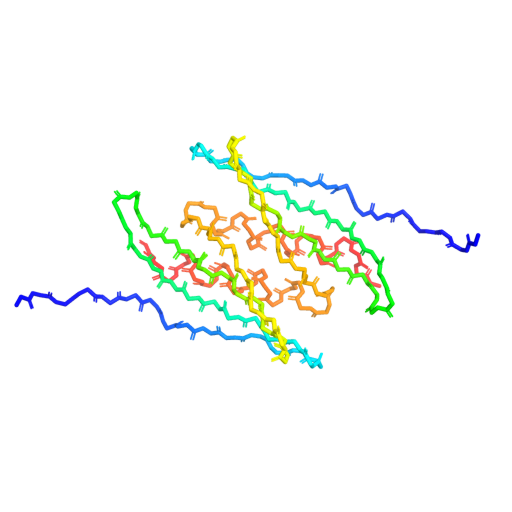60 N N . PRO B 1 39 ? 24.978 11.935 -9.538 1.00 60.97 251 PRO B N 1
ATOM 861 C CA . PRO B 1 39 ? 26.103 12.096 -10.464 1.00 62.79 251 PRO B CA 1
ATOM 862 C C . PRO B 1 39 ? 27.392 11.316 -10.146 1.00 53.41 251 PRO B C 1
ATOM 863 O O . PRO B 1 39 ? 27.814 10.546 -10.984 1.00 48.07 251 PRO B O 1
ATOM 867 N N . THR B 1 40 ? 27.954 11.485 -8.950 1.00 57.10 252 THR B N 1
ATOM 868 C CA . THR B 1 40 ? 29.279 10.926 -8.570 1.00 64.94 252 THR B CA 1
ATOM 869 C C . THR B 1 40 ? 29.148 9.853 -7.480 1.00 68.02 252 THR B C 1
ATOM 870 O O . THR B 1 40 ? 30.142 9.635 -6.762 1.00 66.90 252 THR B O 1
ATOM 874 N N . TYR B 1 41 ? 27.986 9.203 -7.349 1.00 71.57 253 TYR B N 1
ATOM 875 C CA . TYR B 1 41 ? 27.616 8.424 -6.132 1.00 68.00 253 TYR B CA 1
ATOM 876 C C . TYR B 1 41 ? 26.558 7.363 -6.481 1.00 59.79 253 TYR B C 1
ATOM 877 O O . TYR B 1 41 ? 25.523 7.705 -7.098 1.00 52.95 253 TYR B O 1
ATOM 886 N N . ARG B 1 42 ? 26.834 6.103 -6.127 1.00 50.50 254 ARG B N 1
ATOM 887 C CA . ARG B 1 42 ? 25.862 4.976 -6.177 1.00 50.06 254 ARG B CA 1
ATOM 888 C C . ARG B 1 42 ? 25.952 4.214 -4.850 1.00 51.82 254 ARG B C 1
ATOM 889 O O . ARG B 1 42 ? 27.071 3.845 -4.458 1.00 48.76 254 ARG B O 1
ATOM 897 N N . ASN B 1 43 ? 24.816 3.984 -4.186 1.00 46.43 255 ASN B N 1
ATOM 898 C CA . ASN B 1 43 ? 24.755 3.299 -2.866 1.00 40.20 255 ASN B CA 1
ATOM 899 C C . ASN B 1 43 ? 23.469 2.469 -2.764 1.00 33.54 255 ASN B C 1
ATOM 900 O O . ASN B 1 43 ? 22.477 2.849 -3.413 1.00 30.59 255 ASN B O 1
ATOM 905 N N . SER B 1 44 ? 23.475 1.378 -1.995 1.00 31.56 256 SER B N 1
ATOM 906 C CA . SER B 1 44 ? 22.338 0.424 -2.010 1.00 30.97 256 SER B CA 1
ATOM 907 C C . SER B 1 44 ? 22.225 -0.331 -0.692 1.00 27.86 256 SER B C 1
ATOM 908 O O . SER B 1 44 ? 23.237 -0.583 -0.014 1.00 27.02 256 SER B O 1
ATOM 911 N N . ILE B 1 45 ? 21.000 -0.693 -0.359 1.00 25.94 257 ILE B N 1
ATOM 912 C CA . ILE B 1 45 ? 20.718 -1.663 0.740 1.00 25.12 257 ILE B CA 1
ATOM 913 C C . ILE B 1 45 ? 20.048 -2.882 0.093 1.00 24.09 257 ILE B C 1
ATOM 914 O O . ILE B 1 45 ? 19.538 -2.756 -1.044 1.00 22.17 257 ILE B O 1
ATOM 919 N N . THR B 1 46 ? 20.057 -4.021 0.773 1.00 24.28 258 THR B N 1
ATOM 920 C CA . THR B 1 46 ? 19.332 -5.225 0.310 1.00 24.61 258 THR B CA 1
ATOM 921 C C . THR B 1 46 ? 18.320 -5.689 1.360 1.00 23.96 258 THR B C 1
ATOM 922 O O . THR B 1 46 ? 18.683 -5.782 2.531 1.00 23.62 258 THR B O 1
ATOM 926 N N . VAL B 1 47 ? 17.105 -6.003 0.902 1.00 23.96 259 VAL B N 1
ATOM 927 C CA . VAL B 1 47 ? 15.918 -6.243 1.766 1.00 24.98 259 VAL B CA 1
ATOM 928 C C . VAL B 1 47 ? 15.346 -7.609 1.406 1.00 24.78 259 VAL B C 1
ATOM 929 O O . VAL B 1 47 ? 14.901 -7.805 0.276 1.00 23.09 259 VAL B O 1
ATOM 933 N N . PRO B 1 48 ? 15.283 -8.566 2.369 1.00 23.00 260 PRO B N 1
ATOM 934 C CA . PRO B 1 48 ? 14.759 -9.884 2.098 1.00 24.93 260 PRO B CA 1
ATOM 935 C C . PRO B 1 48 ? 13.251 -9.800 1.885 1.00 23.26 260 PRO B C 1
ATOM 936 O O . PRO B 1 48 ? 12.607 -8.947 2.466 1.00 22.35 260 PRO B O 1
ATOM 940 N N . TYR B 1 49 ? 12.760 -10.669 1.001 1.00 23.38 261 TYR B N 1
ATOM 941 C CA . TYR B 1 49 ? 11.344 -10.806 0.623 1.00 22.79 261 TYR B CA 1
ATOM 942 C C . TYR B 1 49 ? 10.423 -10.734 1.859 1.00 23.88 261 TYR B C 1
ATOM 943 O O . TYR B 1 49 ? 9.344 -10.068 1.800 1.00 25.96 261 TYR B O 1
ATOM 952 N N . LYS B 1 50 ? 10.773 -11.443 2.939 1.00 27.32 262 LYS B N 1
ATOM 953 C CA . LYS B 1 50 ? 9.873 -11.634 4.109 1.00 29.61 262 LYS B CA 1
ATOM 954 C C . LYS B 1 50 ? 9.476 -10.289 4.726 1.00 28.32 262 LYS B C 1
ATOM 955 O O . LYS B 1 50 ? 8.321 -10.212 5.253 1.00 28.40 262 LYS B O 1
ATOM 961 N N . VAL B 1 51 ? 10.276 -9.220 4.574 1.00 25.75 263 VAL B N 1
ATOM 962 C CA . VAL B 1 51 ? 9.858 -7.898 5.145 1.00 25.87 263 VAL B CA 1
ATOM 963 C C . VAL B 1 51 ? 9.425 -6.901 4.056 1.00 25.92 263 VAL B C 1
ATOM 964 O O . VAL B 1 51 ? 9.220 -5.729 4.414 1.00 25.92 263 VAL B O 1
ATOM 968 N N . TRP B 1 52 ? 9.287 -7.275 2.783 1.00 24.86 264 TRP B N 1
ATOM 969 C CA . TRP B 1 52 ? 8.841 -6.280 1.772 1.00 24.29 264 TRP B CA 1
ATOM 970 C C . TRP B 1 52 ? 7.501 -5.653 2.180 1.00 25.46 264 TRP B C 1
ATOM 971 O O . TRP B 1 52 ? 7.402 -4.423 2.134 1.00 26.76 264 TRP B O 1
ATOM 982 N N . ALA B 1 53 ? 6.482 -6.448 2.520 1.00 25.31 265 ALA B N 1
ATOM 983 C CA . ALA B 1 53 ? 5.132 -5.914 2.850 1.00 27.32 265 ALA B CA 1
ATOM 984 C C . ALA B 1 53 ? 5.254 -4.969 4.062 1.00 26.20 265 ALA B C 1
ATOM 985 O O . ALA B 1 53 ? 4.643 -3.894 4.031 1.00 29.68 265 ALA B O 1
ATOM 987 N N . LYS B 1 54 ? 6.018 -5.357 5.076 1.00 28.51 266 LYS B N 1
ATOM 988 C CA . LYS B 1 54 ? 6.231 -4.528 6.290 1.00 30.06 266 LYS B CA 1
ATOM 989 C C . LYS B 1 54 ? 6.981 -3.233 5.939 1.00 30.28 266 LYS B C 1
ATOM 990 O O . LYS B 1 54 ? 6.658 -2.183 6.559 1.00 27.58 266 LYS B O 1
ATOM 996 N N . PHE B 1 55 ? 7.939 -3.282 4.999 1.00 27.75 267 PHE B N 1
ATOM 997 C CA . PHE B 1 55 ? 8.604 -2.069 4.453 1.00 24.68 267 PHE B CA 1
ATOM 998 C C . PHE B 1 55 ? 7.567 -1.137 3.838 1.00 24.56 267 PHE B C 1
ATOM 999 O O . PHE B 1 55 ? 7.625 0.065 4.103 1.00 24.79 267 PHE B O 1
ATOM 1007 N N . GLY B 1 56 ? 6.696 -1.685 2.990 1.00 24.45 268 GLY B N 1
ATOM 1008 C CA . GLY B 1 56 ? 5.619 -0.957 2.309 1.00 28.14 268 GLY B CA 1
ATOM 1009 C C . GLY B 1 56 ? 4.722 -0.280 3.333 1.00 31.78 268 GLY B C 1
ATOM 1010 O O . GLY B 1 56 ? 4.485 0.950 3.202 1.00 31.47 268 GLY B O 1
ATOM 1011 N N . HIS B 1 57 ? 4.275 -1.034 4.337 1.00 31.32 269 HIS B N 1
ATOM 1012 C CA . HIS B 1 57 ? 3.386 -0.510 5.411 1.00 32.28 269 HIS B CA 1
ATOM 1013 C C . HIS B 1 57 ? 4.111 0.615 6.159 1.00 29.77 269 HIS B C 1
ATOM 1014 O O . HIS B 1 57 ? 3.461 1.616 6.524 1.00 29.53 269 HIS B O 1
ATOM 1021 N N . THR B 1 58 ? 5.393 0.421 6.454 1.00 27.31 270 THR B N 1
ATOM 1022 C CA . THR B 1 58 ? 6.189 1.376 7.252 1.00 26.90 270 THR B CA 1
ATOM 1023 C C . THR B 1 58 ? 6.215 2.712 6.507 1.00 29.17 270 THR B C 1
ATOM 1024 O O . THR B 1 58 ? 5.901 3.766 7.151 1.00 27.92 270 THR B O 1
ATOM 1028 N N . PHE B 1 59 ? 6.567 2.698 5.220 1.00 26.12 271 PHE B N 1
ATOM 1029 C CA . PHE B 1 59 ? 6.664 3.932 4.402 1.00 27.75 271 PHE B CA 1
ATOM 1030 C C . PHE B 1 59 ? 5.302 4.623 4.317 1.00 27.83 271 PHE B C 1
ATOM 1031 O O . PHE B 1 59 ? 5.233 5.837 4.497 1.00 28.07 271 PHE B O 1
ATOM 1039 N N . CYS B 1 60 ? 4.246 3.873 4.049 1.00 29.76 272 CYS B N 1
ATOM 1040 C CA . CYS B 1 60 ? 2.873 4.447 3.937 1.00 32.14 272 CYS B CA 1
ATOM 1041 C C . CYS B 1 60 ? 2.473 5.085 5.266 1.00 31.53 272 CYS B C 1
ATOM 1042 O O . CYS B 1 60 ? 2.013 6.245 5.217 1.00 32.56 272 CYS B O 1
ATOM 1045 N N . LYS B 1 61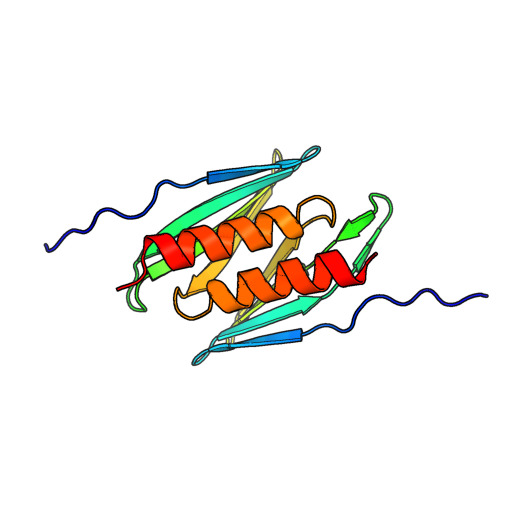 ? 2.706 4.408 6.391 1.00 30.27 273 LYS B N 1
ATOM 1046 C CA . LYS B 1 61 ? 2.318 4.922 7.731 1.00 32.74 273 LYS B CA 1
ATOM 1047 C C . LYS B 1 61 ? 3.088 6.207 8.037 1.00 36.25 273 LYS B C 1
ATOM 1048 O O . LYS B 1 61 ? 2.465 7.179 8.499 1.00 34.46 273 LYS B O 1
ATOM 1054 N N . TYR B 1 62 ? 4.407 6.224 7.827 1.00 28.25 274 TYR B N 1
ATOM 1055 C CA . TYR B 1 62 ? 5.197 7.459 8.042 1.00 28.78 274 TYR B CA 1
ATOM 1056 C C . TYR B 1 62 ? 4.678 8.583 7.124 1.00 27.64 274 TYR B C 1
ATOM 1057 O O . TYR B 1 62 ? 4.637 9.740 7.585 1.00 28.14 274 TYR B O 1
ATOM 1066 N N . SER B 1 63 ? 4.377 8.297 5.856 1.00 26.93 275 SER B N 1
ATOM 1067 C CA . SER B 1 63 ? 3.831 9.283 4.890 1.00 29.15 275 SER B CA 1
ATOM 1068 C C . SER B 1 63 ? 2.542 9.946 5.436 1.00 31.41 275 SER B C 1
ATOM 1069 O O . SER B 1 63 ? 2.465 11.196 5.416 1.00 34.71 275 SER B O 1
ATOM 1072 N N . GLU B 1 64 ? 1.568 9.142 5.849 1.00 34.86 276 GLU B N 1
ATOM 1073 C CA . GLU B 1 64 ? 0.249 9.580 6.408 1.00 39.88 276 GLU B CA 1
ATOM 1074 C C . GLU B 1 64 ? 0.466 10.416 7.679 1.00 40.53 276 GLU B C 1
ATOM 1075 O O . GLU B 1 64 ? -0.125 11.509 7.770 1.00 38.00 276 GLU B O 1
ATOM 1081 N N . GLU B 1 65 ? 1.271 9.900 8.614 1.00 37.16 277 GLU B N 1
ATOM 1082 C CA . GLU B 1 65 ? 1.633 10.556 9.908 1.00 37.43 277 GLU B CA 1
ATOM 1083 C C . GLU B 1 65 ? 2.082 12.012 9.709 1.00 34.56 277 GLU B C 1
ATOM 1084 O 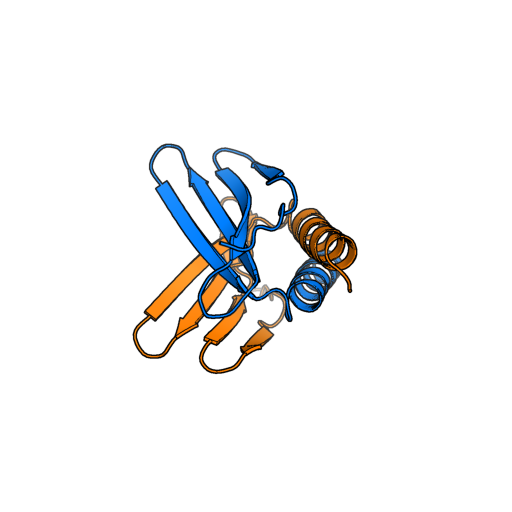O . GLU B 1 65 ? 1.721 12.829 10.528 1.00 36.00 277 GLU B O 1
ATOM 1090 N N . MET B 1 66 ? 2.838 12.340 8.662 1.00 32.81 278 MET B N 1
ATOM 1091 C CA . MET B 1 66 ? 3.400 13.692 8.480 1.00 33.64 278 MET B CA 1
ATOM 1092 C C . MET B 1 66 ? 2.541 14.528 7.512 1.00 37.43 278 MET B C 1
ATOM 1093 O O . MET B 1 66 ? 2.881 15.706 7.318 1.00 37.60 278 MET B O 1
ATOM 1098 N N . LYS B 1 67 ? 1.460 13.961 6.957 1.00 41.91 279 LYS B N 1
ATOM 1099 C CA . LYS B 1 67 ? 0.600 14.604 5.911 1.00 49.82 279 LYS B CA 1
ATOM 1100 C C . LYS B 1 67 ? 0.116 15.989 6.395 1.00 46.80 279 LYS B C 1
ATOM 1101 O O . LYS B 1 67 ? -0.427 16.073 7.519 1.00 43.08 279 LYS B O 1
ATOM 1107 N N . LYS B 1 68 ? 0.320 17.031 5.581 1.00 48.61 280 LYS B N 1
ATOM 1108 C CA . LYS B 1 68 ? -0.170 18.413 5.839 1.00 54.19 280 LYS B CA 1
#

Foldseek 3Di:
DDDDDDDDKDWDDDDQKIWIWDWDQDPLGIWTWIWIDGPPDIDTDIGDPVCPVVVVVVVVVVVVVVD/DDDDDDDDKDWDDDVQKIWIWDWDADPVGIWIWIWIDGPVDIDTDIGHPVCPVVVVVVVVVVDVVVDD

Organism: Homo sapiens (NCBI:txid9606)